Protein AF-A0A2D0JYT9-F1 (afdb_monomer_lite)

pLDDT: mean 94.55, std 7.57, range [56.53, 98.81]

Structure (mmCIF, N/CA/C/O backbone):
data_AF-A0A2D0JYT9-F1
#
_entry.id   AF-A0A2D0JYT9-F1
#
loop_
_atom_site.group_PDB
_atom_site.id
_atom_site.type_symbol
_atom_site.label_atom_id
_atom_site.label_alt_id
_atom_site.label_comp_id
_atom_site.label_asym_id
_atom_site.label_entity_id
_atom_site.label_seq_id
_atom_site.pdbx_PDB_ins_code
_atom_site.Cartn_x
_atom_site.Cartn_y
_atom_site.Cartn_z
_atom_site.occupancy
_atom_site.B_iso_or_equiv
_atom_site.auth_seq_id
_atom_site.auth_comp_id
_atom_site.auth_asym_id
_atom_site.auth_atom_id
_atom_site.pdbx_PDB_model_num
ATOM 1 N N . MET A 1 1 ? 1.129 -15.947 -8.795 1.00 56.91 1 MET A N 1
ATOM 2 C CA . MET A 1 1 ? 0.880 -14.496 -8.709 1.00 56.91 1 MET A CA 1
ATOM 3 C C . MET A 1 1 ? 0.042 -14.282 -7.466 1.00 56.91 1 MET A C 1
ATOM 5 O O . MET A 1 1 ? -1.044 -14.843 -7.428 1.00 56.91 1 MET A O 1
ATOM 9 N N . LEU A 1 2 ? 0.577 -13.617 -6.439 1.00 76.19 2 LEU A N 1
ATOM 10 C CA . LEU A 1 2 ? -0.164 -13.389 -5.196 1.00 76.19 2 LEU A CA 1
ATOM 11 C C . LEU A 1 2 ? -1.335 -12.433 -5.467 1.00 76.19 2 LEU A C 1
ATOM 13 O O . LEU A 1 2 ? -1.219 -11.498 -6.274 1.00 76.19 2 LEU A O 1
ATOM 17 N N . ASP A 1 3 ? -2.470 -12.727 -4.844 1.00 93.12 3 ASP A N 1
ATOM 18 C CA . ASP A 1 3 ? -3.562 -11.776 -4.685 1.00 93.12 3 ASP A CA 1
ATOM 19 C C . ASP A 1 3 ? -3.370 -10.974 -3.389 1.00 93.12 3 ASP A C 1
ATOM 21 O O . ASP A 1 3 ? -2.432 -11.212 -2.626 1.00 93.12 3 ASP A O 1
ATOM 25 N N . VAL A 1 4 ? -4.232 -9.982 -3.175 1.00 97.38 4 VAL A N 1
ATOM 26 C CA . VAL A 1 4 ? -4.106 -9.038 -2.057 1.00 97.38 4 VAL A CA 1
ATOM 27 C C . VAL A 1 4 ? -4.194 -9.745 -0.703 1.00 97.38 4 VAL A C 1
ATOM 29 O O . VAL A 1 4 ? -3.415 -9.445 0.193 1.00 97.38 4 VAL A O 1
ATOM 32 N N . THR A 1 5 ? -5.085 -10.724 -0.555 1.00 96.06 5 THR A N 1
ATOM 33 C CA . THR A 1 5 ? -5.264 -11.449 0.709 1.00 96.06 5 THR A CA 1
ATOM 34 C C . THR A 1 5 ? -4.073 -12.355 1.014 1.00 96.06 5 THR A C 1
ATOM 36 O O . THR A 1 5 ? -3.624 -12.418 2.157 1.00 96.06 5 THR A O 1
ATOM 39 N N . ALA A 1 6 ? -3.522 -13.028 0.002 1.00 97.19 6 ALA A N 1
ATOM 40 C CA . ALA A 1 6 ? -2.312 -13.825 0.168 1.00 97.19 6 ALA A CA 1
ATOM 41 C C . ALA A 1 6 ? -1.099 -12.950 0.530 1.00 97.19 6 ALA A C 1
ATOM 43 O O . ALA A 1 6 ? -0.263 -13.356 1.336 1.00 97.19 6 ALA A O 1
ATOM 44 N N . GLU A 1 7 ? -1.017 -11.740 -0.029 1.00 97.75 7 GLU A N 1
ATOM 45 C CA . GLU A 1 7 ? 0.028 -10.775 0.311 1.00 97.75 7 GLU A CA 1
ATOM 46 C C . GLU A 1 7 ? -0.091 -10.259 1.751 1.00 97.75 7 GLU A C 1
ATOM 48 O O . GLU A 1 7 ? 0.916 -10.209 2.451 1.00 97.75 7 GLU A O 1
ATOM 53 N N . MET A 1 8 ? -1.303 -9.971 2.238 1.00 96.94 8 MET A N 1
ATOM 54 C CA . MET A 1 8 ? -1.523 -9.625 3.651 1.00 96.94 8 MET A CA 1
ATOM 55 C C . MET A 1 8 ? -0.981 -10.719 4.585 1.00 96.94 8 MET A C 1
ATOM 57 O O . MET A 1 8 ? -0.236 -10.420 5.514 1.00 96.94 8 MET A O 1
ATOM 61 N N . GLY A 1 9 ? -1.271 -11.993 4.290 1.00 96.75 9 GLY A N 1
ATOM 62 C CA . GLY A 1 9 ? -0.742 -13.120 5.066 1.00 96.75 9 GLY A CA 1
ATOM 63 C C . GLY A 1 9 ? 0.789 -13.203 5.039 1.00 96.75 9 GLY A C 1
ATOM 64 O O . GLY A 1 9 ? 1.422 -13.426 6.068 1.00 96.75 9 GLY A O 1
ATOM 65 N N . ARG A 1 10 ? 1.413 -12.947 3.882 1.00 96.56 10 ARG A N 1
ATOM 66 C CA . ARG A 1 10 ? 2.879 -12.898 3.760 1.00 96.56 10 ARG A CA 1
ATOM 67 C C . ARG A 1 10 ? 3.488 -11.757 4.585 1.00 96.56 10 ARG A C 1
ATOM 69 O O . ARG A 1 10 ? 4.546 -11.939 5.189 1.00 96.56 10 ARG A O 1
ATOM 76 N N . GLN A 1 11 ? 2.855 -10.584 4.602 1.00 95.38 11 GLN A N 1
ATOM 77 C CA . GLN A 1 11 ? 3.302 -9.447 5.413 1.00 95.38 11 GLN A CA 1
ATOM 78 C C . GLN A 1 11 ? 3.178 -9.752 6.908 1.00 95.38 11 GLN A C 1
ATOM 80 O O . GLN A 1 11 ? 4.110 -9.460 7.657 1.00 95.38 11 GLN A O 1
ATOM 85 N N . ASP A 1 12 ? 2.109 -10.434 7.321 1.00 95.94 12 ASP A N 1
ATOM 86 C CA . ASP A 1 12 ? 1.923 -10.894 8.701 1.00 95.94 12 ASP A CA 1
ATOM 87 C C . ASP A 1 12 ? 3.006 -11.871 9.146 1.00 95.94 12 ASP A C 1
ATOM 89 O O . ASP A 1 12 ? 3.552 -11.738 10.241 1.00 95.94 12 ASP A O 1
ATOM 93 N N . GLU A 1 13 ? 3.363 -12.829 8.292 1.00 96.50 13 GLU A N 1
ATOM 94 C CA . GLU A 1 13 ? 4.450 -13.770 8.567 1.00 96.50 13 GLU A CA 1
ATOM 95 C C . GLU A 1 13 ? 5.810 -13.068 8.668 1.00 96.50 13 GLU A C 1
A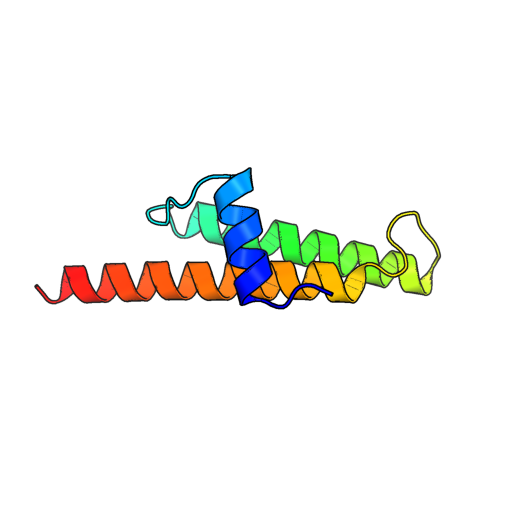TOM 97 O O . GLU A 1 13 ? 6.647 -13.437 9.494 1.00 96.50 13 GLU A O 1
ATOM 102 N N . LYS A 1 14 ? 6.043 -12.053 7.828 1.00 94.31 14 LYS A N 1
ATOM 103 C CA . LYS A 1 14 ? 7.332 -11.357 7.736 1.00 94.31 14 LYS A CA 1
ATOM 104 C C . LYS A 1 14 ? 7.536 -10.327 8.848 1.00 94.31 14 LYS A C 1
ATOM 106 O O . LYS A 1 14 ? 8.650 -10.192 9.351 1.00 94.31 14 LYS A O 1
ATOM 111 N N . TRP A 1 15 ? 6.489 -9.589 9.202 1.00 93.38 15 TRP A N 1
ATOM 112 C CA . TRP A 1 15 ? 6.576 -8.390 10.042 1.00 93.38 15 TRP A CA 1
ATOM 113 C C . TRP A 1 15 ? 5.727 -8.460 11.316 1.00 93.38 15 TRP A C 1
ATOM 115 O O . TRP A 1 15 ? 5.893 -7.630 12.210 1.00 93.38 15 TRP A O 1
ATOM 125 N N . GLY A 1 16 ? 4.871 -9.475 11.435 1.00 91.88 16 GLY A N 1
ATOM 126 C CA . GLY A 1 16 ? 3.922 -9.641 12.527 1.00 91.88 16 GLY A CA 1
ATOM 127 C C . GLY A 1 16 ? 2.548 -9.049 12.210 1.00 91.88 16 GLY A C 1
ATOM 128 O O . GLY A 1 16 ? 2.415 -8.064 11.493 1.00 91.88 16 GLY A O 1
ATOM 129 N N . ALA A 1 17 ? 1.514 -9.637 12.811 1.00 91.75 17 ALA A N 1
ATOM 130 C CA . ALA A 1 17 ? 0.113 -9.297 12.554 1.00 91.75 17 ALA A CA 1
ATOM 131 C C . ALA A 1 17 ? -0.442 -8.160 13.441 1.00 91.75 17 ALA A C 1
ATOM 133 O O . ALA A 1 17 ? -1.655 -8.038 13.608 1.00 91.75 17 ALA A O 1
ATOM 134 N N . ASN A 1 18 ? 0.421 -7.354 14.074 1.00 89.00 18 ASN A N 1
ATOM 135 C CA . ASN A 1 18 ? -0.046 -6.255 14.920 1.00 89.00 18 ASN A CA 1
ATOM 136 C C . ASN A 1 18 ? -0.675 -5.164 14.050 1.00 89.00 18 ASN A C 1
ATOM 138 O O . ASN A 1 18 ? -0.034 -4.660 13.127 1.00 89.00 18 ASN A O 1
ATOM 142 N N . ARG A 1 19 ? -1.909 -4.777 14.373 1.00 87.25 19 ARG A N 1
ATOM 143 C CA . ARG A 1 19 ? -2.618 -3.717 13.661 1.00 87.25 19 ARG A CA 1
ATOM 144 C C . ARG A 1 19 ? -2.826 -2.436 14.452 1.00 87.25 19 ARG A C 1
ATOM 146 O O . ARG A 1 19 ? -3.251 -1.439 13.870 1.00 87.25 19 ARG A O 1
ATOM 153 N N . ASP A 1 20 ? -2.429 -2.426 15.717 1.00 88.00 20 ASP A N 1
ATOM 154 C CA . ASP A 1 20 ? -2.596 -1.297 16.636 1.00 88.00 20 ASP A CA 1
ATOM 155 C C . ASP A 1 20 ? -1.427 -0.306 16.506 1.00 88.00 20 ASP A C 1
ATOM 157 O O . ASP A 1 20 ? -0.908 0.251 17.476 1.00 88.00 20 ASP A O 1
ATOM 161 N N . LEU A 1 21 ? -0.953 -0.121 15.273 1.00 91.94 21 LEU A N 1
ATOM 162 C CA . LEU A 1 21 ? 0.049 0.877 14.935 1.00 91.94 21 LEU A CA 1
ATOM 163 C C . LEU A 1 21 ? -0.635 2.234 14.778 1.00 91.94 21 LEU A C 1
ATOM 165 O O . LEU A 1 21 ? -1.782 2.333 14.341 1.00 91.94 21 LEU A O 1
ATOM 169 N N . SER A 1 22 ? 0.082 3.306 15.105 1.00 94.69 22 SER A N 1
ATOM 170 C CA . SER A 1 22 ? -0.465 4.649 14.924 1.00 94.69 22 SER A CA 1
ATOM 171 C C . SER A 1 22 ? -0.715 4.947 13.435 1.00 94.69 22 SER A C 1
ATOM 173 O O . SER A 1 22 ? 0.030 4.457 12.578 1.00 94.69 22 SER A O 1
ATOM 175 N N . PRO A 1 23 ? -1.686 5.818 13.097 1.00 95.56 23 PRO A N 1
ATOM 176 C CA . PRO A 1 23 ? -1.912 6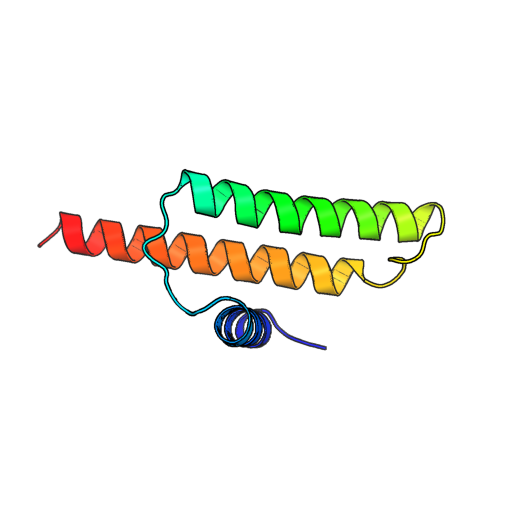.248 11.714 1.00 95.56 23 PRO A CA 1
ATOM 177 C C . PRO A 1 23 ? -0.659 6.798 11.019 1.00 95.56 23 PRO A C 1
ATOM 179 O O . PRO A 1 23 ? -0.498 6.646 9.813 1.00 95.56 23 PRO A O 1
ATOM 182 N N . PHE A 1 24 ? 0.259 7.403 11.780 1.00 97.38 24 PHE A N 1
ATOM 183 C CA . PHE A 1 24 ? 1.545 7.876 11.266 1.00 97.38 24 PHE A CA 1
ATOM 184 C C . PHE A 1 24 ? 2.438 6.727 10.770 1.00 97.38 24 PHE A C 1
ATOM 186 O O . PHE A 1 24 ? 3.009 6.810 9.682 1.00 97.38 24 PHE A O 1
ATOM 193 N N . VAL A 1 25 ? 2.548 5.648 11.551 1.00 97.19 25 VAL A N 1
ATOM 194 C CA . VAL A 1 25 ? 3.324 4.461 11.160 1.00 97.19 25 VAL A CA 1
ATOM 195 C C . VAL A 1 25 ? 2.689 3.807 9.937 1.00 97.19 25 VAL A C 1
ATOM 197 O O . VAL A 1 25 ? 3.383 3.523 8.966 1.00 97.19 25 VAL A O 1
ATOM 200 N N . TRP A 1 26 ? 1.367 3.662 9.938 1.00 97.56 26 TRP A N 1
ATOM 201 C CA . TRP A 1 26 ? 0.627 3.123 8.803 1.00 97.56 26 TRP A CA 1
ATOM 202 C C . TRP A 1 26 ? 0.811 3.926 7.511 1.00 97.56 26 TRP A C 1
ATOM 204 O O . TRP A 1 26 ? 1.092 3.343 6.467 1.00 97.56 26 TRP A O 1
ATOM 214 N N . LEU A 1 27 ? 0.726 5.259 7.578 1.00 98.31 27 LEU A N 1
ATOM 215 C CA . LEU A 1 27 ? 1.003 6.130 6.432 1.00 98.31 27 LEU A CA 1
ATOM 216 C C . LEU A 1 27 ? 2.434 5.944 5.913 1.00 98.31 27 LEU A C 1
ATOM 218 O O . LEU A 1 27 ? 2.656 5.966 4.703 1.00 98.31 27 LEU A O 1
ATOM 222 N N . THR A 1 28 ? 3.394 5.761 6.821 1.00 98.25 28 THR A N 1
ATOM 223 C CA . THR A 1 28 ? 4.801 5.551 6.463 1.00 98.25 28 THR A CA 1
ATOM 224 C C . THR A 1 28 ? 4.967 4.247 5.684 1.00 98.25 28 THR A C 1
ATOM 226 O O . THR A 1 28 ? 5.556 4.265 4.609 1.00 98.25 28 THR A O 1
ATOM 229 N N . ILE A 1 29 ? 4.378 3.148 6.170 1.00 97.94 29 ILE A N 1
ATOM 230 C CA . ILE A 1 29 ? 4.406 1.839 5.495 1.00 97.94 29 ILE A CA 1
ATOM 231 C C . ILE A 1 29 ? 3.731 1.927 4.122 1.00 97.94 29 ILE A C 1
ATOM 233 O O . ILE A 1 29 ? 4.312 1.522 3.125 1.00 97.94 29 ILE A O 1
ATOM 237 N N . LEU A 1 30 ? 2.533 2.517 4.042 1.00 98.56 30 LEU A N 1
ATOM 238 C CA . LEU A 1 30 ? 1.826 2.669 2.767 1.00 98.56 30 LEU A CA 1
ATOM 239 C C . LEU A 1 30 ? 2.645 3.472 1.749 1.00 98.56 30 LEU A C 1
ATOM 241 O O . LEU A 1 30 ? 2.666 3.141 0.567 1.00 98.56 30 LEU A O 1
ATOM 245 N N . THR A 1 31 ? 3.304 4.538 2.204 1.00 98.75 31 THR A N 1
ATOM 246 C CA . THR A 1 31 ? 4.114 5.395 1.331 1.00 98.75 31 THR A CA 1
ATOM 247 C C . THR A 1 31 ? 5.355 4.668 0.821 1.00 98.75 31 THR A C 1
ATOM 249 O O . THR A 1 31 ? 5.728 4.884 -0.330 1.00 98.75 31 THR A O 1
ATOM 252 N N . GLU A 1 32 ? 5.958 3.792 1.628 1.00 98.56 32 GLU A N 1
ATOM 253 C CA . GLU A 1 32 ? 7.070 2.938 1.195 1.00 98.56 32 GLU A CA 1
ATOM 254 C C . GLU A 1 32 ? 6.641 2.026 0.037 1.00 98.56 32 GLU A C 1
ATOM 256 O O . GLU A 1 32 ? 7.250 2.073 -1.030 1.00 98.56 32 GLU A O 1
ATOM 261 N N . GLU A 1 33 ? 5.528 1.298 0.184 1.00 98.44 33 GLU A N 1
ATOM 262 C CA . GLU A 1 33 ? 5.011 0.408 -0.871 1.00 98.44 33 GLU A CA 1
ATOM 263 C C . GLU A 1 33 ? 4.650 1.180 -2.155 1.00 98.44 33 GLU A C 1
ATOM 265 O O . GLU A 1 33 ? 4.878 0.722 -3.277 1.00 98.44 33 GLU A O 1
ATOM 270 N N . VAL A 1 34 ? 4.106 2.398 -2.016 1.00 98.81 34 VAL A N 1
ATOM 271 C CA . VAL A 1 34 ? 3.846 3.289 -3.161 1.00 98.81 34 VAL A CA 1
ATOM 272 C C . VAL A 1 34 ? 5.154 3.732 -3.824 1.00 98.81 34 VAL A C 1
ATOM 274 O O . VAL A 1 34 ? 5.206 3.858 -5.050 1.00 98.81 34 VAL A O 1
ATOM 277 N N . GLY A 1 35 ? 6.207 3.962 -3.040 1.00 98.75 35 GLY A N 1
ATOM 278 C CA . GLY A 1 35 ? 7.549 4.264 -3.527 1.00 98.75 35 GLY A CA 1
ATOM 279 C C . GLY A 1 35 ? 8.152 3.110 -4.326 1.00 98.75 35 GLY A C 1
ATOM 280 O O . GLY A 1 35 ? 8.638 3.338 -5.435 1.00 98.75 35 GLY A O 1
ATOM 281 N N . GLU A 1 36 ? 8.056 1.877 -3.821 1.00 98.62 36 GLU A N 1
ATOM 282 C CA . GLU A 1 36 ? 8.498 0.672 -4.536 1.00 98.62 36 GLU A CA 1
ATOM 283 C C . GLU A 1 36 ? 7.718 0.488 -5.845 1.00 98.62 36 GLU A C 1
ATOM 285 O O . GLU A 1 36 ? 8.311 0.257 -6.902 1.00 98.62 36 GLU A O 1
ATOM 290 N N . PHE A 1 37 ? 6.398 0.702 -5.824 1.00 98.69 37 PHE A N 1
ATOM 291 C CA . PHE A 1 37 ? 5.583 0.686 -7.038 1.00 98.69 37 PHE A CA 1
ATOM 292 C C . PHE A 1 37 ? 6.031 1.742 -8.055 1.00 98.69 37 PHE A C 1
ATOM 294 O O . PHE A 1 37 ? 6.199 1.434 -9.239 1.00 98.69 37 PHE A O 1
ATOM 301 N N . ALA A 1 38 ? 6.271 2.977 -7.612 1.00 98.81 38 ALA A N 1
ATOM 302 C CA . ALA A 1 38 ? 6.764 4.039 -8.481 1.00 98.81 38 ALA A CA 1
ATOM 303 C C . ALA A 1 38 ? 8.143 3.695 -9.069 1.00 98.81 38 ALA A C 1
ATOM 305 O O . ALA A 1 38 ? 8.376 3.913 -10.260 1.00 98.81 38 ALA A O 1
ATOM 306 N N . GLN A 1 39 ? 9.039 3.116 -8.266 1.00 98.69 39 GLN A N 1
ATOM 307 C CA . GLN A 1 39 ? 10.346 2.654 -8.725 1.00 98.69 39 GLN A CA 1
ATOM 308 C C . GLN A 1 39 ? 10.217 1.551 -9.781 1.00 98.69 39 GLN A C 1
ATOM 310 O O . GLN A 1 39 ? 10.899 1.611 -10.804 1.00 98.69 39 GLN A O 1
ATOM 315 N N . ALA A 1 40 ? 9.337 0.573 -9.566 1.00 98.56 40 ALA A N 1
ATOM 316 C CA . ALA A 1 40 ? 9.100 -0.506 -10.517 1.00 98.56 40 ALA A CA 1
ATOM 317 C C . ALA A 1 40 ? 8.595 0.031 -11.866 1.00 98.56 40 ALA A C 1
ATOM 319 O O . ALA A 1 40 ? 9.130 -0.341 -12.907 1.00 98.56 4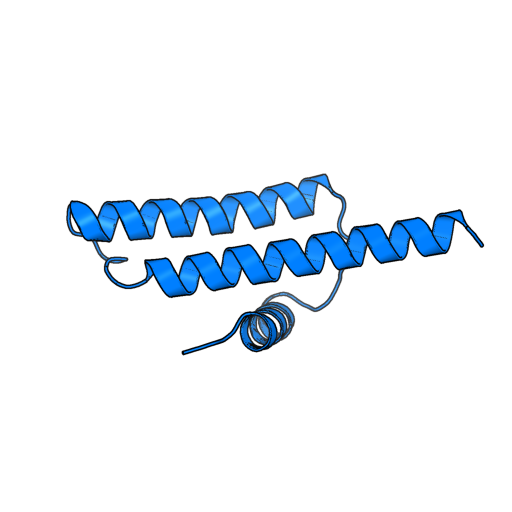0 ALA A O 1
ATOM 320 N N . VAL A 1 41 ? 7.653 0.981 -11.856 1.00 98.69 41 VAL A N 1
ATOM 321 C CA . VAL A 1 41 ? 7.154 1.635 -13.081 1.00 98.69 41 VAL A CA 1
ATOM 322 C C . VAL A 1 41 ? 8.255 2.430 -13.793 1.00 98.69 41 VAL A C 1
ATOM 324 O O . VAL A 1 41 ? 8.364 2.378 -15.017 1.00 98.69 41 VAL A O 1
ATOM 327 N N . LEU A 1 42 ? 9.109 3.147 -13.055 1.00 98.69 42 LEU A N 1
ATOM 328 C CA . LEU A 1 42 ? 10.257 3.842 -13.652 1.00 98.69 42 LEU A CA 1
ATOM 329 C C . LEU A 1 42 ? 11.252 2.860 -14.280 1.00 98.69 42 LEU A C 1
ATOM 331 O O . LEU A 1 42 ? 11.791 3.129 -15.352 1.00 98.69 42 LEU A O 1
ATOM 335 N N . HIS A 1 43 ? 11.497 1.726 -13.626 1.00 98.50 43 HIS A N 1
ATOM 336 C CA . HIS A 1 43 ? 12.380 0.684 -14.139 1.00 98.50 43 HIS A CA 1
ATOM 337 C C . HIS A 1 43 ? 11.775 -0.057 -15.341 1.00 98.50 43 HIS A C 1
ATOM 339 O O . HIS A 1 43 ? 12.536 -0.481 -16.209 1.00 98.50 43 HIS A O 1
ATOM 345 N N . ASP A 1 44 ? 10.447 -0.175 -15.434 1.00 98.00 44 ASP A N 1
ATOM 346 C CA . ASP A 1 44 ? 9.760 -0.688 -16.626 1.00 98.00 44 ASP A CA 1
ATOM 347 C C . ASP A 1 44 ? 10.006 0.203 -17.853 1.00 98.00 44 ASP A C 1
ATOM 349 O O . ASP A 1 44 ? 10.269 -0.310 -18.940 1.00 98.00 44 ASP A O 1
ATOM 353 N N . GLU A 1 45 ? 9.968 1.528 -17.679 1.00 98.38 45 GLU A N 1
ATOM 354 C CA . GLU A 1 45 ? 10.130 2.495 -18.775 1.00 98.38 45 GLU A CA 1
ATOM 355 C C . GLU A 1 45 ? 11.600 2.707 -19.170 1.00 98.38 45 GLU A C 1
ATOM 357 O O . GLU A 1 45 ? 11.951 2.707 -20.350 1.00 98.38 45 GLU A O 1
ATOM 362 N N . PHE A 1 46 ? 12.484 2.893 -18.186 1.00 98.25 46 PHE A N 1
ATOM 363 C CA . PHE A 1 46 ? 13.874 3.304 -18.424 1.00 98.25 46 PHE A CA 1
ATOM 364 C C . PHE A 1 46 ? 14.893 2.171 -18.265 1.00 98.25 46 PHE A C 1
ATOM 366 O O . PHE A 1 46 ? 16.090 2.377 -18.480 1.00 98.25 46 PHE A O 1
ATOM 373 N N . GLY A 1 47 ? 14.428 0.971 -17.919 1.00 95.81 47 GLY A N 1
ATOM 374 C CA . GLY A 1 47 ? 15.270 -0.152 -17.534 1.00 95.81 47 GLY A CA 1
ATOM 375 C C . GLY A 1 47 ? 15.764 -0.033 -16.089 1.00 95.81 47 GLY A C 1
ATOM 376 O O . GLY A 1 47 ? 16.084 1.044 -15.589 1.00 95.81 47 GLY A O 1
ATOM 377 N N . GLY A 1 48 ? 15.855 -1.169 -15.400 1.00 97.06 48 GLY A N 1
ATOM 378 C CA . GLY A 1 48 ? 16.366 -1.241 -14.034 1.00 97.06 48 GLY A CA 1
ATOM 379 C C . GLY A 1 48 ? 16.137 -2.612 -13.407 1.00 97.06 48 GLY A C 1
ATOM 380 O O . GLY A 1 48 ? 15.453 -3.464 -13.970 1.00 97.06 48 GLY A O 1
ATOM 381 N N . SER A 1 49 ? 16.703 -2.840 -12.221 1.00 97.12 49 SER A N 1
ATOM 382 C CA . SER A 1 49 ? 16.645 -4.143 -11.536 1.00 97.12 49 SER A CA 1
ATOM 383 C C . SER A 1 49 ? 15.255 -4.537 -11.021 1.00 97.12 49 SER A C 1
ATOM 385 O O . SER A 1 49 ? 15.077 -5.678 -10.612 1.00 97.12 49 SER A O 1
ATOM 387 N N . HIS A 1 50 ? 14.290 -3.612 -11.048 1.00 95.19 50 HIS A N 1
ATOM 388 C CA . HIS A 1 50 ? 12.904 -3.831 -10.600 1.00 95.19 50 HIS A CA 1
ATOM 389 C C . HIS A 1 50 ? 11.900 -3.837 -11.765 1.00 95.19 50 HIS A C 1
ATOM 391 O O . HIS A 1 50 ? 10.693 -3.819 -11.544 1.00 95.19 50 HIS A O 1
ATOM 397 N N . ALA A 1 51 ? 12.374 -3.863 -13.016 1.00 97.50 51 ALA A N 1
ATOM 398 C CA . ALA A 1 51 ? 11.480 -3.999 -14.160 1.00 97.50 51 ALA A CA 1
ATOM 399 C C . ALA A 1 51 ? 10.700 -5.328 -14.073 1.00 97.50 51 ALA A C 1
ATOM 401 O O . ALA A 1 51 ? 11.260 -6.383 -13.765 1.00 97.50 51 ALA A O 1
ATOM 402 N N . GLY A 1 52 ? 9.401 -5.279 -14.343 1.00 97.44 52 GLY A N 1
ATOM 403 C CA . GLY A 1 52 ? 8.458 -6.386 -14.283 1.00 97.44 52 GLY A CA 1
ATOM 404 C C . GLY A 1 52 ? 7.815 -6.604 -12.911 1.00 97.44 52 GLY A C 1
ATOM 405 O O . GLY A 1 52 ? 6.971 -7.497 -12.798 1.00 97.44 52 GLY A O 1
ATOM 406 N N . THR A 1 53 ? 8.160 -5.824 -11.875 1.00 97.94 53 THR A N 1
ATOM 407 C CA . THR A 1 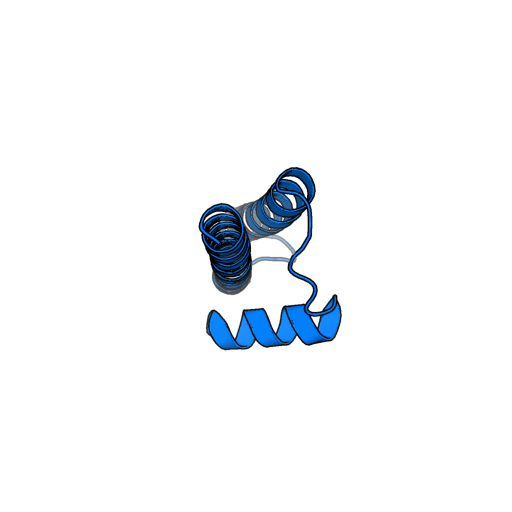53 ? 7.598 -6.011 -10.520 1.00 97.94 53 THR A CA 1
ATOM 408 C 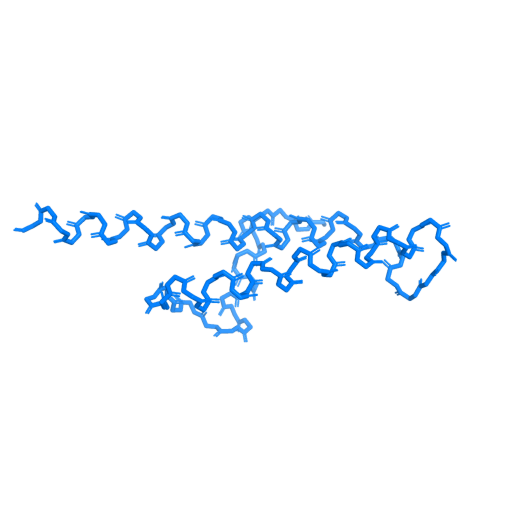C . THR A 1 53 ? 6.401 -5.114 -10.210 1.00 97.94 53 THR A C 1
ATOM 410 O O . THR A 1 53 ? 5.715 -5.371 -9.226 1.00 97.94 53 THR A O 1
ATOM 413 N N . ALA A 1 54 ? 6.046 -4.155 -11.076 1.00 98.00 54 ALA A N 1
ATOM 414 C CA . ALA A 1 54 ? 5.028 -3.134 -10.790 1.00 98.00 54 ALA A CA 1
ATOM 415 C C . ALA A 1 54 ? 3.680 -3.706 -10.315 1.00 98.00 54 ALA A C 1
ATOM 417 O O . ALA A 1 54 ? 3.066 -3.195 -9.381 1.00 98.00 54 ALA A O 1
ATOM 418 N N . ARG A 1 55 ? 3.216 -4.814 -10.909 1.00 97.81 55 ARG A N 1
ATOM 419 C CA . ARG A 1 55 ? 1.979 -5.468 -10.456 1.00 97.81 55 ARG A CA 1
ATOM 420 C C . ARG A 1 55 ? 2.115 -6.048 -9.043 1.00 97.81 55 ARG A C 1
ATOM 422 O O . ARG A 1 55 ? 1.139 -6.043 -8.301 1.00 97.81 55 ARG A O 1
ATOM 429 N N . ALA A 1 56 ? 3.268 -6.619 -8.704 1.00 97.62 56 ALA A N 1
ATOM 430 C CA . ALA A 1 56 ? 3.509 -7.162 -7.371 1.00 97.62 56 ALA A CA 1
ATOM 431 C C . ALA A 1 56 ? 3.523 -6.034 -6.333 1.00 97.62 56 ALA A C 1
ATOM 433 O O . ALA A 1 56 ? 2.779 -6.135 -5.362 1.00 97.62 56 ALA A O 1
ATOM 434 N N . GLU A 1 57 ? 4.229 -4.931 -6.601 1.00 98.25 57 GLU A N 1
ATOM 435 C CA . GLU A 1 57 ? 4.261 -3.778 -5.685 1.00 98.25 57 GLU A CA 1
ATOM 436 C C . GLU A 1 57 ? 2.871 -3.172 -5.488 1.00 98.25 57 GLU A C 1
ATOM 438 O O . GLU A 1 57 ? 2.452 -2.896 -4.369 1.00 98.25 57 GLU A O 1
ATOM 443 N N . LEU A 1 58 ? 2.073 -3.061 -6.556 1.00 98.44 58 LEU A N 1
ATOM 444 C CA . LEU A 1 58 ? 0.703 -2.564 -6.435 1.00 98.44 58 LEU A CA 1
ATOM 445 C C . LEU A 1 58 ? -0.195 -3.487 -5.587 1.00 98.44 58 LEU A C 1
ATOM 447 O O . LEU A 1 58 ? -1.123 -3.015 -4.928 1.00 98.44 58 LEU A O 1
ATOM 451 N N . VAL A 1 59 ? 0.068 -4.800 -5.580 1.00 98.56 59 VAL A N 1
ATOM 452 C CA . VAL A 1 59 ? -0.608 -5.735 -4.665 1.00 98.56 59 VAL A CA 1
ATOM 453 C C . VAL A 1 59 ? -0.179 -5.484 -3.217 1.00 98.56 59 VAL A C 1
ATOM 455 O O . VAL A 1 59 ? -1.049 -5.512 -2.347 1.00 98.56 59 VAL A O 1
ATOM 458 N N . GLN A 1 60 ? 1.098 -5.177 -2.957 1.00 98.38 60 GLN A N 1
ATOM 459 C CA . GLN A 1 60 ? 1.570 -4.796 -1.618 1.00 98.38 60 GLN A CA 1
ATOM 460 C C . GLN A 1 60 ? 0.902 -3.496 -1.139 1.00 98.38 60 GLN A C 1
ATOM 462 O O . GLN A 1 60 ? 0.369 -3.456 -0.029 1.00 98.38 60 GLN A O 1
ATOM 467 N N . VAL A 1 61 ? 0.795 -2.482 -2.010 1.00 98.69 61 VAL A N 1
ATOM 468 C CA . VAL A 1 61 ? 0.053 -1.235 -1.732 1.00 98.69 61 VAL A CA 1
ATOM 469 C C . VAL A 1 61 ? -1.396 -1.529 -1.338 1.00 98.69 61 VAL A C 1
ATOM 471 O O . VAL A 1 61 ? -1.885 -1.022 -0.329 1.00 98.69 61 VAL A O 1
ATOM 474 N N . ALA A 1 62 ? -2.096 -2.361 -2.115 1.00 98.69 62 ALA A N 1
ATOM 475 C CA . ALA A 1 62 ? -3.481 -2.725 -1.823 1.00 98.69 62 ALA A CA 1
ATOM 476 C C . ALA A 1 62 ? -3.614 -3.503 -0.502 1.00 98.69 62 ALA A C 1
ATOM 478 O O . ALA A 1 62 ? -4.559 -3.268 0.252 1.00 98.69 62 ALA A O 1
ATOM 479 N N . ALA A 1 63 ? -2.666 -4.396 -0.206 1.00 98.25 63 ALA A N 1
ATOM 480 C CA . ALA A 1 63 ? -2.643 -5.166 1.033 1.00 98.25 63 ALA A CA 1
ATOM 481 C C . ALA A 1 63 ? -2.485 -4.254 2.253 1.00 98.25 63 ALA A C 1
ATOM 483 O O . ALA A 1 63 ? -3.234 -4.397 3.219 1.00 98.25 63 ALA A O 1
ATOM 484 N N . VAL A 1 64 ? -1.567 -3.285 2.202 1.00 98.12 64 VAL A N 1
ATOM 485 C CA . VAL A 1 64 ? -1.383 -2.312 3.287 1.00 98.12 64 VAL A CA 1
ATOM 486 C C . VAL A 1 64 ? -2.606 -1.403 3.416 1.00 98.12 64 VAL A C 1
ATOM 488 O O . VAL A 1 64 ? -3.079 -1.176 4.526 1.00 98.12 64 VAL A O 1
ATOM 491 N N . ALA A 1 65 ? -3.186 -0.935 2.307 1.00 98.50 65 ALA A N 1
ATOM 492 C CA . ALA A 1 65 ? -4.390 -0.105 2.345 1.00 98.50 65 ALA A CA 1
ATOM 493 C C . ALA A 1 65 ? -5.573 -0.808 3.040 1.00 98.50 65 ALA A C 1
ATOM 495 O O . ALA A 1 65 ? -6.260 -0.184 3.849 1.00 98.50 65 ALA A O 1
ATOM 496 N N . LEU A 1 66 ? -5.788 -2.105 2.781 1.00 97.62 66 LEU A N 1
ATOM 497 C CA . LEU A 1 66 ? -6.809 -2.888 3.486 1.00 97.62 66 LEU A CA 1
ATOM 498 C C . LEU A 1 66 ? -6.506 -3.018 4.982 1.00 97.62 66 LEU A C 1
ATOM 500 O O . LEU A 1 66 ? -7.398 -2.815 5.798 1.00 97.62 66 LEU A O 1
ATOM 504 N N . GLN A 1 67 ? -5.254 -3.282 5.361 1.00 96.88 67 GLN A N 1
ATOM 505 C CA . GLN A 1 67 ? -4.865 -3.378 6.774 1.00 96.88 67 GLN A CA 1
ATOM 506 C C . GLN A 1 67 ? -5.066 -2.055 7.536 1.00 96.88 67 GLN A C 1
ATOM 508 O O . GLN A 1 67 ? -5.429 -2.068 8.713 1.00 96.88 67 GLN A O 1
ATOM 513 N N . ILE A 1 68 ? -4.885 -0.911 6.865 1.00 97.56 68 ILE A N 1
ATOM 514 C CA . ILE A 1 68 ? -5.179 0.418 7.424 1.00 97.56 68 ILE A CA 1
ATOM 515 C C . ILE A 1 68 ? -6.681 0.599 7.649 1.00 97.56 68 ILE A C 1
ATOM 517 O O . ILE A 1 68 ? -7.077 1.106 8.698 1.00 97.56 68 ILE A O 1
ATOM 521 N N . ILE A 1 69 ? -7.517 0.171 6.697 1.00 96.62 69 ILE A N 1
ATOM 522 C CA . ILE A 1 69 ? -8.979 0.186 6.857 1.00 96.62 69 ILE A CA 1
ATOM 523 C C . ILE A 1 69 ? -9.379 -0.664 8.065 1.00 96.62 69 ILE A C 1
ATOM 525 O O . ILE A 1 69 ? -10.092 -0.173 8.931 1.00 96.62 69 ILE A O 1
ATOM 529 N N . GLU A 1 70 ? -8.839 -1.879 8.201 1.00 94.62 70 GLU A N 1
ATOM 530 C CA . GLU A 1 70 ? -9.118 -2.730 9.364 1.00 94.62 70 GLU A CA 1
ATOM 531 C C . GLU A 1 70 ? -8.729 -2.064 10.696 1.00 94.62 70 GLU A C 1
ATOM 533 O O . GLU A 1 70 ? -9.382 -2.287 11.714 1.00 94.62 70 GLU A O 1
ATOM 538 N N . MET A 1 71 ? -7.637 -1.287 10.726 1.00 95.00 71 MET A N 1
ATOM 539 C CA . MET A 1 71 ? -7.231 -0.530 11.916 1.00 95.00 71 MET A CA 1
ATOM 540 C C . MET A 1 71 ? -8.262 0.548 12.261 1.00 95.00 71 MET A C 1
ATOM 542 O O . MET A 1 71 ? -8.685 0.616 13.414 1.00 95.00 71 MET A O 1
ATOM 546 N N . TYR A 1 72 ? -8.725 1.328 11.280 1.00 95.31 72 TYR A N 1
ATOM 547 C CA . TYR A 1 72 ? -9.773 2.325 11.511 1.00 95.31 72 TYR A CA 1
ATOM 548 C C . TYR A 1 72 ? -11.107 1.693 11.918 1.00 95.31 72 TYR A C 1
ATOM 550 O O . TYR A 1 72 ? -11.724 2.163 12.869 1.00 95.31 72 TYR A O 1
ATOM 558 N N . ASP A 1 73 ? -11.510 0.594 11.279 1.00 94.12 73 ASP A N 1
ATOM 559 C CA . ASP A 1 73 ? -12.742 -0.123 11.622 1.00 94.12 73 ASP A CA 1
ATOM 560 C C . ASP A 1 73 ? -12.719 -0.630 13.076 1.00 94.12 73 ASP A C 1
ATOM 562 O O . ASP A 1 73 ? -13.742 -0.592 13.764 1.00 94.12 73 ASP A O 1
ATOM 566 N N . ARG A 1 74 ? -11.556 -1.080 13.575 1.00 90.81 74 ARG A N 1
ATOM 567 C CA . ARG A 1 74 ? -11.375 -1.459 14.988 1.00 90.81 74 ARG A CA 1
ATOM 568 C C . ARG A 1 74 ? -11.483 -0.258 15.926 1.00 90.81 74 ARG A C 1
ATOM 570 O O . ARG A 1 74 ? -12.228 -0.334 16.900 1.00 90.81 74 ARG A O 1
ATOM 577 N N . LEU A 1 75 ? -10.799 0.847 15.620 1.00 89.75 75 LEU A N 1
ATOM 578 C CA . LEU A 1 75 ? -10.874 2.073 16.426 1.00 89.75 75 LEU A CA 1
ATOM 579 C C . LEU A 1 75 ? -12.309 2.607 16.514 1.00 89.75 75 LEU A C 1
ATOM 581 O O . LEU A 1 75 ? -12.759 3.020 17.582 1.00 89.75 75 LEU A O 1
ATOM 585 N N . ASP A 1 76 ? -13.050 2.576 15.408 1.00 90.81 76 ASP A N 1
ATOM 586 C CA . ASP A 1 76 ? -14.448 2.995 15.391 1.00 90.81 76 ASP A CA 1
ATOM 587 C C . ASP A 1 76 ? -15.316 2.086 16.269 1.00 90.81 76 ASP A C 1
ATOM 589 O O . ASP A 1 76 ? -16.155 2.591 17.012 1.00 90.81 76 ASP A O 1
ATOM 593 N N . GLN A 1 77 ? -15.099 0.767 16.263 1.00 89.69 77 GLN A N 1
ATOM 594 C CA . GLN A 1 77 ? -15.824 -0.153 17.148 1.00 89.69 77 GLN A CA 1
ATOM 595 C C . GLN A 1 77 ? -15.541 0.108 18.633 1.00 89.69 77 GLN A C 1
ATOM 597 O O . GLN A 1 77 ? -16.471 0.052 19.435 1.00 89.69 77 GLN A O 1
ATOM 602 N N . GLU A 1 78 ? -14.297 0.419 19.000 1.00 86.38 78 GLU A N 1
ATOM 603 C CA . GLU A 1 78 ? -13.914 0.748 20.381 1.00 86.38 78 GLU A CA 1
ATOM 604 C C . GLU A 1 78 ? -14.543 2.059 20.864 1.00 86.38 78 GLU A C 1
ATOM 606 O O . GLU A 1 78 ? -14.993 2.148 22.003 1.00 86.38 78 GLU A O 1
ATOM 611 N N . ASN A 1 79 ? -14.639 3.065 19.992 1.00 80.31 79 ASN A N 1
ATOM 612 C CA . ASN A 1 79 ? -15.225 4.367 20.326 1.00 80.31 79 ASN A CA 1
ATOM 613 C C . ASN A 1 79 ? -16.752 4.331 20.535 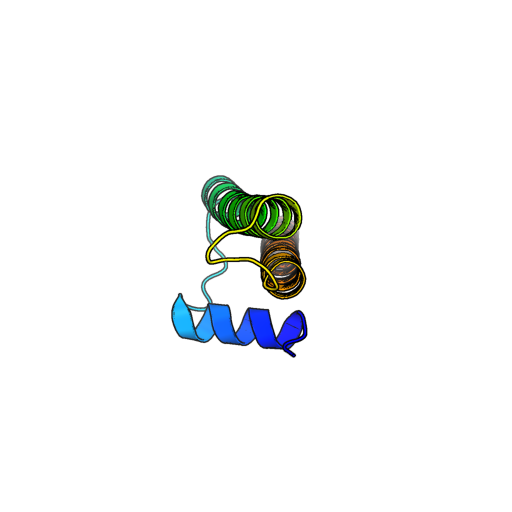1.00 80.31 79 ASN A C 1
ATOM 615 O O . ASN A 1 79 ? -17.317 5.290 21.065 1.00 80.31 79 ASN A O 1
ATOM 619 N N . HIS A 1 80 ? -17.426 3.265 20.091 1.00 76.62 80 HIS A N 1
ATOM 620 C CA . HIS A 1 80 ? -18.878 3.087 20.203 1.00 76.62 80 HIS A CA 1
ATOM 621 C C . HIS A 1 80 ? -19.294 2.030 21.252 1.00 76.62 80 HIS A C 1
ATOM 623 O O . HIS A 1 80 ? -20.480 1.690 21.316 1.00 76.62 80 HIS A O 1
ATOM 629 N N . GLN A 1 81 ? -18.355 1.518 22.061 1.00 56.53 81 GLN A N 1
ATOM 630 C CA . GLN A 1 81 ? -18.611 0.670 23.241 1.00 56.53 81 GLN A CA 1
ATOM 631 C C . GLN A 1 81 ? -18.649 1.493 24.533 1.00 56.53 81 GLN A C 1
ATOM 633 O O . GLN A 1 81 ? -19.466 1.135 25.413 1.00 56.53 81 GLN A O 1
#

Foldseek 3Di:
DDALVSLLVVCCVVPNDDLLDDVVVLVVQLVVLVVLLVVQVVCCVPNDPNDPCNVVSVSNNSNSVVSNVVSVVVVVVVVVD

Sequence (81 aa):
MLDVTAEMGRQDEKWGANRDLSPFVWLTILTEEVGEFAQAVLHDEFGGSHAGTARAELVQVAAVALQIIEMYDRLDQENHQ

Radius of gyration: 14.54 Å; chains: 1; bounding box: 36×22×42 Å

Secondary structure (DSSP, 8-state):
---HHHHHHHHHHHH-------HHHHHHHHHHHHHHHHHHHHHHHH--TTTT-HHHHHHHHHHHHHHHHHHHHHHHHHHT-